Protein AF-A0A949BT07-F1 (afdb_monomer)

pLDDT: mean 91.41, std 8.27, range [50.78, 98.31]

Foldseek 3Di:
DVLCCVLVVHDDDDDDDDDPDPPDDPDPDDDCVVCCVPVVDDDPDDPSRVVNVVVCVVVDDD

Radius of gyration: 16.75 Å; Cα contacts (8 Å, |Δi|>4): 18; chains: 1; bounding box: 32×38×40 Å

Secondary structure (DSSP, 8-state):
-HHHHHHHT--PPP-----S-TT--S------HHHHHHH-------HHHHHHHHHHHHH---

Structure (mmCIF, N/CA/C/O backbone):
data_AF-A0A949BT07-F1
#
_entry.id   AF-A0A949BT07-F1
#
loop_
_atom_site.group_PDB
_atom_site.id
_atom_site.type_symbol
_atom_site.label_atom_id
_atom_site.label_alt_id
_atom_site.label_comp_id
_atom_site.label_asym_id
_atom_site.label_entity_id
_atom_site.label_seq_id
_atom_site.pdbx_PDB_ins_code
_atom_site.Cartn_x
_atom_site.Cartn_y
_atom_site.Cartn_z
_atom_site.occupancy
_atom_site.B_iso_or_equiv
_atom_site.auth_seq_id
_atom_site.auth_comp_id
_atom_site.auth_asym_id
_atom_site.auth_atom_id
_atom_site.pdbx_PDB_model_num
ATOM 1 N N . ILE A 1 1 ? -0.894 0.116 8.382 1.00 88.50 1 ILE A N 1
ATOM 2 C CA . ILE A 1 1 ? -2.121 0.605 9.057 1.00 88.50 1 ILE A CA 1
ATOM 3 C C . ILE A 1 1 ? -2.129 2.129 9.195 1.00 88.50 1 ILE A C 1
ATOM 5 O O . ILE A 1 1 ? -3.181 2.722 9.040 1.00 88.50 1 ILE A O 1
ATOM 9 N N . GLU A 1 2 ? -0.971 2.764 9.397 1.00 93.38 2 GLU A N 1
ATOM 10 C CA . GLU A 1 2 ? -0.819 4.210 9.637 1.00 93.38 2 GLU A CA 1
ATOM 11 C C . GLU A 1 2 ? -1.583 5.106 8.653 1.00 93.38 2 GLU A C 1
ATOM 13 O O . GLU A 1 2 ? -2.431 5.875 9.084 1.00 93.38 2 GLU A O 1
ATOM 18 N N . ILE A 1 3 ? -1.373 4.952 7.340 1.00 92.81 3 ILE A N 1
ATOM 19 C CA . ILE A 1 3 ? -2.077 5.762 6.329 1.00 92.81 3 ILE A CA 1
ATOM 20 C C . ILE A 1 3 ? -3.601 5.564 6.355 1.00 92.81 3 ILE A C 1
ATOM 22 O O . ILE A 1 3 ? -4.353 6.485 6.060 1.00 92.81 3 ILE A O 1
ATOM 26 N N . LEU A 1 4 ? -4.075 4.371 6.723 1.00 92.25 4 LEU A N 1
ATOM 27 C CA . LEU A 1 4 ? -5.510 4.114 6.857 1.00 92.25 4 LEU A CA 1
ATOM 28 C C . LEU A 1 4 ? -6.058 4.800 8.109 1.00 92.25 4 LEU A C 1
ATOM 30 O O . LEU A 1 4 ? -7.099 5.441 8.027 1.00 92.25 4 LEU A O 1
ATOM 34 N N . ASN A 1 5 ? -5.337 4.715 9.231 1.00 94.56 5 ASN A N 1
ATOM 35 C CA . ASN A 1 5 ? -5.685 5.423 10.461 1.00 94.56 5 ASN A CA 1
ATOM 36 C C . ASN A 1 5 ? -5.723 6.943 10.242 1.00 94.56 5 ASN A C 1
ATOM 38 O O . ASN A 1 5 ? -6.676 7.591 10.664 1.00 94.56 5 ASN A O 1
ATOM 42 N N . GLU A 1 6 ? -4.735 7.494 9.530 1.00 92.81 6 GLU A N 1
ATOM 43 C CA . GLU A 1 6 ? -4.671 8.914 9.170 1.00 92.81 6 GLU A CA 1
ATOM 44 C C . GLU A 1 6 ? -5.884 9.340 8.335 1.00 92.81 6 GLU A C 1
ATOM 46 O O . GLU A 1 6 ? -6.581 10.280 8.701 1.00 92.81 6 GLU A O 1
ATOM 51 N N . VAL A 1 7 ? -6.154 8.651 7.220 1.00 90.44 7 VAL A N 1
ATOM 52 C CA . VAL A 1 7 ? -7.186 9.093 6.268 1.00 90.44 7 VAL A CA 1
ATOM 53 C C . VAL A 1 7 ? -8.606 8.834 6.783 1.00 90.44 7 VAL A C 1
ATOM 55 O O . VAL A 1 7 ? -9.527 9.555 6.409 1.00 90.44 7 VAL A O 1
ATOM 58 N N . LEU A 1 8 ? -8.798 7.824 7.634 1.00 90.56 8 LEU A N 1
ATOM 59 C CA . LEU A 1 8 ? -10.102 7.487 8.215 1.00 90.56 8 LEU A CA 1
ATOM 60 C C . LEU A 1 8 ? -10.346 8.130 9.587 1.00 90.56 8 LEU A C 1
ATOM 62 O O . LEU A 1 8 ? -11.388 7.867 10.178 1.00 90.56 8 LEU A O 1
ATOM 66 N N . GLU A 1 9 ? -9.405 8.925 10.106 1.00 92.56 9 GLU A N 1
ATOM 67 C CA . GLU A 1 9 ? -9.471 9.526 11.449 1.00 92.56 9 GLU A CA 1
ATOM 68 C C . GLU A 1 9 ? -9.695 8.483 12.564 1.00 92.56 9 GLU A C 1
ATOM 70 O O . GLU A 1 9 ? -10.511 8.648 13.473 1.00 92.56 9 GLU A O 1
ATOM 75 N N . THR A 1 10 ? -8.958 7.373 12.498 1.00 94.88 10 THR A N 1
ATOM 76 C CA . THR A 1 10 ? -9.050 6.261 13.458 1.00 94.88 10 THR A CA 1
ATOM 77 C C . THR A 1 10 ? -7.719 6.007 14.165 1.00 94.88 10 THR A C 1
ATOM 79 O O . THR A 1 10 ? -6.690 6.588 13.830 1.00 94.88 10 THR A O 1
ATOM 82 N N . SER A 1 11 ? -7.737 5.148 15.186 1.00 96.94 11 SER A N 1
ATOM 83 C CA . SER A 1 11 ? -6.548 4.780 15.963 1.00 96.94 11 SER A CA 1
ATOM 84 C C . SER A 1 11 ? -6.588 3.293 16.317 1.00 96.94 11 SER A C 1
ATOM 86 O O . SER A 1 11 ? -6.813 2.911 17.467 1.00 96.94 11 SER A O 1
ATOM 88 N N . TYR A 1 12 ? -6.467 2.445 15.293 1.00 96.38 12 TYR A N 1
ATOM 89 C CA . TYR A 1 12 ? -6.459 0.992 15.449 1.00 96.38 12 TYR A CA 1
ATOM 90 C C . TYR A 1 12 ? -5.045 0.414 15.405 1.00 96.38 12 TYR A C 1
ATOM 92 O O . TYR A 1 12 ? -4.205 0.847 14.613 1.00 96.38 12 TYR A O 1
ATOM 100 N N . GLU A 1 13 ? -4.830 -0.625 16.208 1.00 96.75 13 GLU A N 1
ATOM 101 C CA . GLU A 1 13 ? -3.628 -1.459 16.209 1.00 96.75 13 GLU A CA 1
ATOM 102 C C . GLU A 1 13 ? -3.932 -2.792 15.500 1.00 96.75 13 GLU A C 1
ATOM 104 O O . GLU A 1 13 ? -4.995 -3.377 15.734 1.00 96.75 13 GLU A O 1
ATOM 109 N N . PRO A 1 14 ? -3.046 -3.288 14.621 1.00 94.44 14 PRO A N 1
ATOM 110 C CA . PRO A 1 14 ? -3.238 -4.564 13.947 1.00 94.44 14 PRO A CA 1
ATOM 111 C C . PRO A 1 14 ? -2.926 -5.741 14.881 1.00 94.44 14 PRO A C 1
ATOM 113 O O . PRO A 1 14 ? -1.894 -5.767 15.548 1.00 94.44 14 PRO A O 1
ATOM 116 N N . GLU A 1 15 ? -3.778 -6.765 14.854 1.00 96.44 15 GLU A N 1
ATOM 117 C CA . GLU A 1 15 ? -3.469 -8.085 15.405 1.00 96.44 15 GLU A CA 1
ATOM 118 C C . GLU A 1 15 ? -2.911 -8.970 14.282 1.00 96.44 15 GLU A C 1
ATOM 120 O O . GLU A 1 15 ? -3.613 -9.297 13.322 1.00 96.44 15 GLU A O 1
ATOM 125 N N . TYR A 1 16 ? -1.630 -9.325 14.372 1.00 93.69 16 TYR A N 1
ATOM 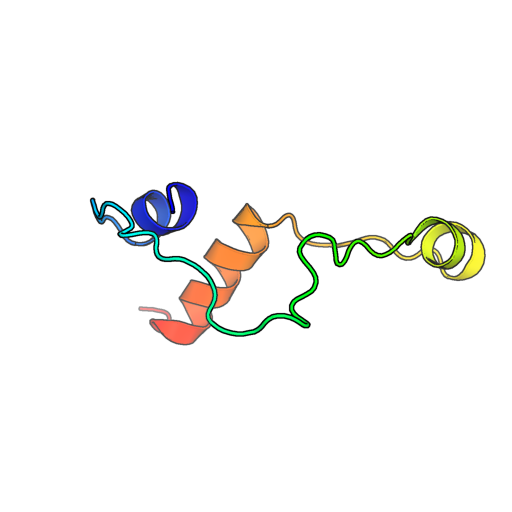126 C CA . TYR A 1 16 ? -0.977 -10.200 13.398 1.00 93.69 16 TYR A CA 1
ATOM 127 C C . TYR A 1 16 ? -1.092 -11.667 13.817 1.00 93.69 16 TYR A C 1
ATOM 129 O O . TYR A 1 16 ? -0.959 -11.998 14.993 1.00 93.69 16 TYR A O 1
ATOM 137 N N . PHE A 1 17 ? -1.274 -12.551 12.838 1.00 95.75 17 PHE A N 1
ATOM 138 C CA . PHE A 1 17 ? -1.313 -14.000 13.023 1.00 95.75 17 PHE A CA 1
ATOM 139 C C . PHE A 1 17 ? -0.532 -14.699 11.904 1.00 95.75 17 PHE A C 1
ATOM 141 O O . PHE A 1 17 ? -0.352 -14.137 10.820 1.00 95.75 17 PHE A O 1
ATOM 148 N N . ASP A 1 18 ? -0.081 -15.928 12.159 1.00 94.38 18 ASP A N 1
ATOM 149 C CA . ASP A 1 18 ? 0.638 -16.720 11.161 1.00 94.38 18 ASP A CA 1
ATOM 150 C C . ASP A 1 18 ? -0.286 -17.099 10.004 1.00 94.38 18 ASP A C 1
ATOM 152 O O . ASP A 1 18 ? -1.380 -17.636 10.201 1.00 94.38 18 ASP A O 1
ATOM 156 N N . ASN A 1 19 ? 0.168 -16.854 8.775 1.00 92.62 19 ASN A N 1
ATOM 157 C CA . ASN A 1 19 ? -0.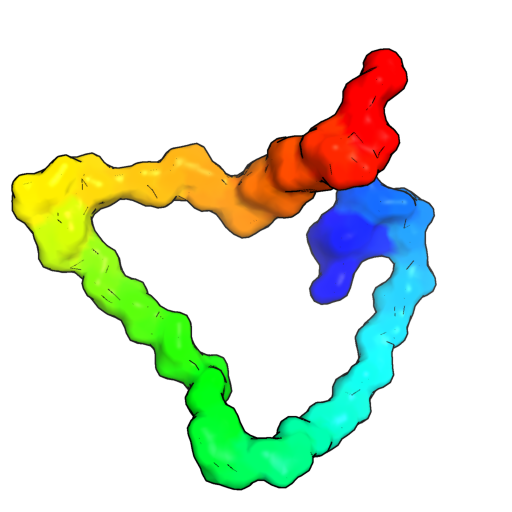590 -17.235 7.593 1.00 92.62 19 ASN A CA 1
ATOM 158 C C . ASN A 1 19 ? -0.742 -18.771 7.545 1.00 92.62 19 ASN A C 1
ATOM 160 O O . ASN A 1 19 ? 0.268 -19.474 7.463 1.00 92.62 19 ASN A O 1
ATOM 164 N N . PRO A 1 20 ? -1.972 -19.324 7.549 1.00 94.19 20 PRO A N 1
ATOM 165 C CA . PRO A 1 20 ? -2.178 -20.773 7.583 1.00 94.19 20 PRO A CA 1
ATOM 166 C C . PRO A 1 20 ? -1.809 -21.470 6.263 1.00 94.19 20 PRO A C 1
ATOM 168 O O . PRO A 1 20 ? -1.807 -22.701 6.195 1.00 94.19 20 PRO A O 1
ATOM 171 N N . TYR A 1 21 ? -1.527 -20.712 5.198 1.00 93.56 21 TYR A N 1
ATOM 172 C CA . TYR A 1 21 ? -1.239 -21.245 3.872 1.00 93.56 21 TYR A CA 1
ATOM 173 C C . TYR A 1 21 ? 0.265 -21.320 3.605 1.00 93.56 21 TYR A C 1
ATOM 175 O O . TYR A 1 21 ? 0.931 -20.315 3.375 1.00 93.56 21 TYR A O 1
ATOM 183 N N . SER A 1 22 ? 0.784 -22.544 3.512 1.00 91.12 22 SER A N 1
ATOM 184 C CA . SER A 1 22 ? 2.208 -22.821 3.270 1.00 91.12 22 SER A CA 1
ATOM 185 C C . SER A 1 22 ? 2.718 -22.435 1.876 1.00 91.12 22 SER A C 1
ATOM 187 O O . SER A 1 22 ? 3.913 -22.522 1.615 1.00 91.12 22 SER A O 1
ATOM 189 N N . PHE A 1 23 ? 1.822 -22.083 0.954 1.00 92.25 23 PHE A N 1
ATOM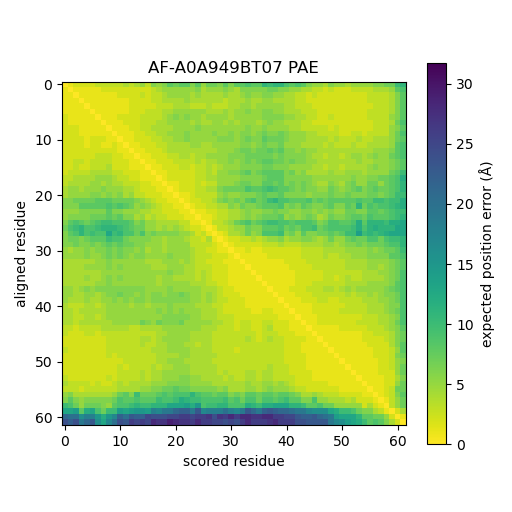 190 C CA . PHE A 1 23 ? 2.149 -21.693 -0.422 1.00 92.25 23 PHE A CA 1
ATOM 191 C C . PHE A 1 23 ? 2.003 -20.185 -0.664 1.00 92.25 23 PHE A C 1
ATOM 193 O O . PHE A 1 23 ? 2.062 -19.735 -1.811 1.00 92.25 23 PHE A O 1
ATOM 200 N N . TYR A 1 24 ? 1.789 -19.404 0.396 1.00 91.62 24 TYR A N 1
ATOM 201 C CA . TYR A 1 24 ? 1.740 -17.953 0.298 1.00 91.62 24 TYR A CA 1
ATOM 202 C C . TYR A 1 24 ? 3.067 -17.383 -0.228 1.00 91.62 24 TYR A C 1
ATOM 204 O O . TYR A 1 24 ? 4.135 -17.956 -0.019 1.00 91.62 24 TYR A O 1
ATOM 212 N N . GLN A 1 25 ? 2.986 -16.277 -0.965 1.00 90.31 25 GLN A N 1
ATOM 213 C CA . GLN A 1 25 ? 4.142 -15.593 -1.536 1.00 90.31 25 GLN A CA 1
ATOM 214 C C . GLN A 1 25 ? 4.332 -14.264 -0.807 1.00 90.31 25 GLN A C 1
ATOM 216 O O . GLN A 1 25 ? 3.558 -13.334 -1.022 1.00 90.31 25 GLN A O 1
ATOM 221 N N . ASP A 1 26 ? 5.369 -14.174 0.025 1.00 84.38 26 ASP A N 1
ATOM 222 C CA . ASP A 1 26 ? 5.653 -12.962 0.806 1.00 84.38 26 ASP A CA 1
ATOM 223 C C . ASP A 1 26 ? 6.138 -11.795 -0.068 1.00 84.38 26 ASP A C 1
ATOM 225 O O . ASP A 1 26 ? 5.912 -10.627 0.249 1.00 84.38 26 ASP A O 1
ATOM 229 N N . GLU A 1 27 ? 6.779 -12.095 -1.201 1.00 86.81 27 GLU A N 1
ATOM 230 C CA . GLU A 1 27 ? 7.392 -11.094 -2.074 1.00 86.81 27 GLU A CA 1
ATOM 231 C C . GLU A 1 27 ? 6.871 -11.169 -3.511 1.00 86.81 27 GLU A C 1
ATOM 233 O O . GLU A 1 27 ? 7.561 -11.574 -4.446 1.00 86.81 27 GLU A O 1
ATOM 238 N N . THR A 1 28 ? 5.646 -10.698 -3.729 1.00 84.88 28 THR A N 1
ATOM 239 C CA . THR A 1 28 ? 5.096 -10.520 -5.080 1.00 84.88 28 THR A CA 1
ATOM 240 C C . THR A 1 28 ? 5.468 -9.146 -5.643 1.00 84.88 28 THR A C 1
ATOM 242 O O . THR A 1 28 ? 4.621 -8.262 -5.783 1.00 84.88 28 THR A O 1
ATOM 245 N N . ARG A 1 29 ? 6.756 -8.925 -5.937 1.00 89.25 29 ARG A N 1
ATOM 246 C CA . ARG A 1 29 ? 7.237 -7.669 -6.541 1.00 89.25 29 ARG A CA 1
ATOM 247 C C . ARG A 1 29 ? 7.390 -7.822 -8.051 1.00 89.25 29 ARG A C 1
ATOM 249 O O . ARG A 1 29 ? 8.154 -8.659 -8.522 1.00 89.25 29 ARG A O 1
ATOM 256 N N . ALA A 1 30 ? 6.681 -6.995 -8.813 1.00 89.81 30 ALA A 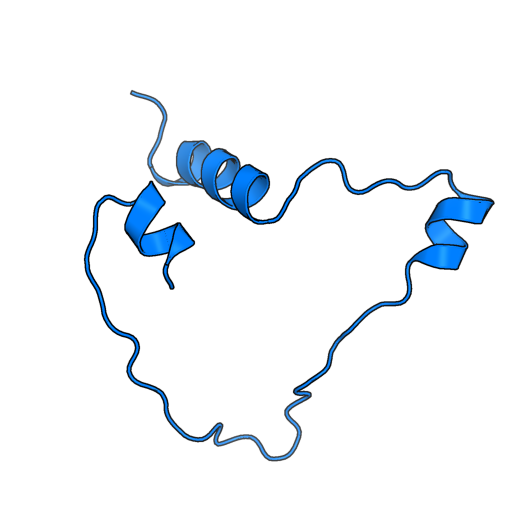N 1
ATOM 257 C CA . ALA A 1 30 ? 6.817 -6.947 -10.264 1.00 89.81 30 ALA A CA 1
ATOM 258 C C . ALA A 1 30 ? 7.945 -5.988 -10.680 1.00 89.81 30 ALA A C 1
ATOM 260 O O . ALA A 1 30 ? 7.982 -4.842 -10.232 1.00 89.81 30 ALA A O 1
ATOM 261 N N . ASP A 1 31 ? 8.831 -6.428 -11.578 1.00 93.62 31 ASP A N 1
ATOM 262 C CA . ASP A 1 31 ? 9.754 -5.526 -12.275 1.00 93.62 31 ASP A CA 1
ATOM 263 C C . ASP A 1 31 ? 9.024 -4.822 -13.429 1.00 93.62 31 ASP A C 1
ATOM 265 O O . ASP A 1 31 ? 8.618 -5.446 -14.413 1.00 93.62 31 ASP A O 1
ATOM 269 N N . ILE A 1 32 ? 8.879 -3.502 -13.317 1.00 94.75 32 ILE A N 1
ATOM 270 C CA . ILE A 1 32 ? 8.184 -2.671 -14.304 1.00 94.75 32 ILE A CA 1
ATOM 271 C C . ILE A 1 32 ? 9.122 -2.003 -15.319 1.00 94.75 32 ILE A C 1
ATOM 273 O O . ILE A 1 32 ? 8.639 -1.384 -16.268 1.00 94.75 32 ILE A O 1
ATOM 277 N N . ASN A 1 33 ? 10.447 -2.164 -15.196 1.00 96.88 33 ASN A N 1
ATOM 278 C CA . ASN A 1 33 ? 11.439 -1.462 -16.021 1.00 96.88 33 ASN A CA 1
ATOM 279 C C . ASN A 1 33 ? 11.201 -1.638 -17.525 1.00 96.88 33 ASN A C 1
ATOM 281 O O . ASN A 1 33 ? 11.396 -0.712 -18.315 1.00 96.88 33 ASN A O 1
ATOM 285 N N . ARG A 1 34 ? 10.787 -2.837 -17.951 1.00 97.69 34 ARG A N 1
ATOM 286 C CA . ARG A 1 34 ? 10.516 -3.119 -19.366 1.00 97.69 34 ARG A CA 1
ATOM 287 C C . ARG A 1 34 ? 9.283 -2.369 -19.875 1.00 97.69 34 ARG A C 1
ATOM 289 O O . ARG A 1 34 ? 9.320 -1.855 -20.991 1.00 97.69 34 ARG A O 1
ATOM 296 N N . ALA A 1 35 ? 8.222 -2.298 -19.073 1.00 97.69 35 ALA A N 1
ATOM 297 C CA . ALA A 1 35 ? 7.011 -1.559 -19.417 1.00 97.69 35 ALA A CA 1
ATOM 298 C C . ALA A 1 35 ? 7.294 -0.054 -19.490 1.00 97.69 35 ALA A C 1
ATOM 300 O O . ALA A 1 35 ? 6.863 0.599 -20.437 1.00 97.69 35 ALA A O 1
ATOM 301 N N . GLU A 1 36 ? 8.092 0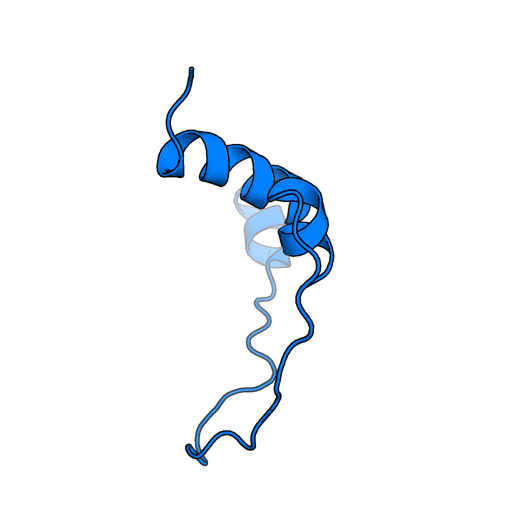.484 -18.564 1.00 97.81 36 GLU A N 1
ATOM 302 C CA . GLU A 1 36 ? 8.511 1.886 -18.629 1.00 97.81 36 GLU A CA 1
ATOM 303 C C . GLU A 1 36 ? 9.285 2.189 -19.919 1.00 97.81 36 GLU A C 1
ATOM 305 O O . GLU A 1 36 ? 8.978 3.152 -20.616 1.00 97.81 36 GLU A O 1
ATOM 310 N N . LYS A 1 37 ? 10.263 1.344 -20.274 1.00 98.19 37 LYS A N 1
ATOM 311 C CA . LYS A 1 37 ? 11.129 1.562 -21.446 1.00 98.19 37 LYS A CA 1
ATOM 312 C C . LYS A 1 37 ? 10.397 1.442 -22.780 1.00 98.19 37 LYS A C 1
ATOM 314 O O . LYS A 1 37 ? 10.710 2.184 -23.703 1.00 98.19 37 LYS A O 1
ATOM 319 N N . ILE A 1 38 ? 9.485 0.478 -22.905 1.00 98.31 38 ILE A N 1
ATOM 320 C CA . ILE A 1 38 ? 8.850 0.149 -24.192 1.00 98.31 38 ILE A CA 1
ATOM 321 C C . ILE A 1 38 ? 7.520 0.882 -24.366 1.00 98.31 38 ILE A C 1
ATOM 323 O O . ILE A 1 38 ? 7.190 1.290 -25.475 1.00 98.31 38 ILE A O 1
ATOM 327 N N . LEU A 1 39 ? 6.754 1.041 -23.285 1.00 97.94 39 LEU A N 1
ATOM 328 C CA . LEU A 1 39 ? 5.407 1.613 -23.328 1.00 97.94 39 LEU A CA 1
ATOM 329 C C . LEU A 1 39 ? 5.354 3.038 -22.770 1.00 97.94 39 LEU A C 1
ATOM 331 O O . LEU A 1 39 ? 4.299 3.663 -22.825 1.00 97.94 39 LEU A O 1
ATOM 335 N N . GLY A 1 40 ? 6.449 3.547 -22.194 1.00 97.56 40 GLY A N 1
ATOM 336 C CA . GLY A 1 40 ? 6.430 4.819 -21.472 1.00 97.56 40 GLY A CA 1
ATOM 337 C C . GLY A 1 40 ? 5.569 4.765 -20.210 1.00 97.56 40 GLY A C 1
ATOM 338 O O . GLY A 1 40 ? 5.119 5.806 -19.737 1.00 97.56 40 GLY A O 1
ATOM 339 N N . PHE A 1 41 ? 5.298 3.563 -19.682 1.00 96.81 41 PHE A N 1
ATOM 340 C CA . PHE A 1 41 ? 4.456 3.399 -18.503 1.00 96.81 41 PHE A CA 1
ATOM 341 C C . PHE A 1 41 ? 5.024 4.182 -17.316 1.00 96.81 41 PHE A C 1
ATOM 343 O O . PHE A 1 41 ? 6.219 4.102 -17.022 1.00 96.81 41 PHE A O 1
ATOM 350 N N . LYS A 1 42 ? 4.139 4.901 -16.621 1.00 95.50 42 LYS A N 1
ATOM 351 C CA . LYS A 1 42 ? 4.407 5.544 -15.338 1.00 95.50 42 LYS A CA 1
ATOM 352 C C . LYS A 1 42 ? 3.199 5.370 -14.431 1.00 95.50 42 LYS A C 1
ATOM 354 O O . LYS A 1 42 ? 2.073 5.659 -14.836 1.00 95.50 42 LYS A O 1
ATOM 359 N N . ALA A 1 43 ? 3.439 4.896 -13.209 1.00 93.8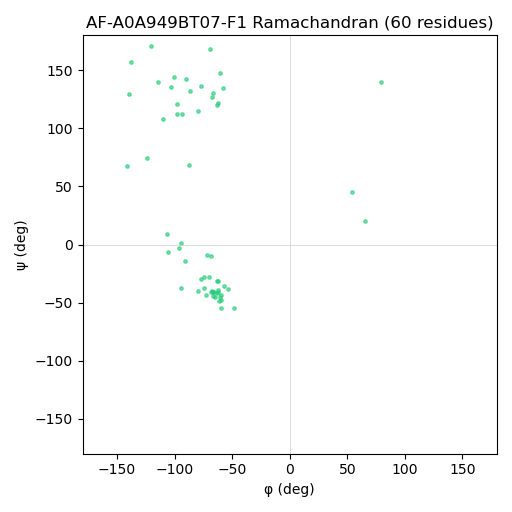1 43 ALA A N 1
ATOM 360 C CA . ALA A 1 43 ? 2.409 4.869 -12.183 1.00 93.81 43 ALA A CA 1
ATOM 361 C C . ALA A 1 43 ? 1.981 6.311 -11.890 1.00 93.81 43 ALA A C 1
ATOM 363 O O . ALA A 1 43 ? 2.811 7.157 -11.565 1.00 93.81 43 ALA A O 1
ATOM 364 N N . ARG A 1 44 ? 0.689 6.594 -12.068 1.00 94.75 44 ARG A N 1
ATOM 365 C CA . ARG A 1 44 ? 0.141 7.941 -11.879 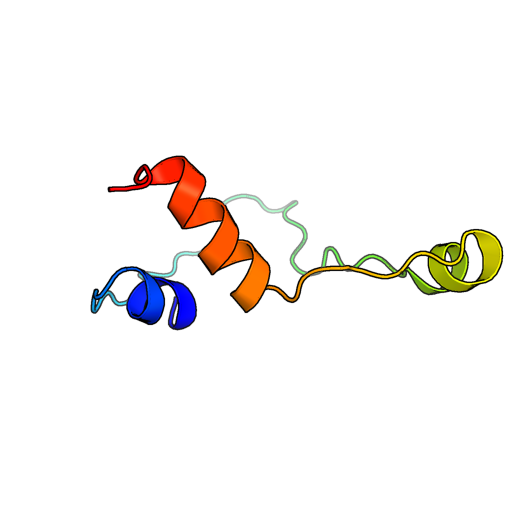1.00 94.75 44 ARG A CA 1
ATOM 366 C C . ARG A 1 44 ? -0.027 8.304 -10.404 1.00 94.75 44 ARG A C 1
ATOM 368 O O . ARG A 1 44 ? 0.029 9.481 -10.082 1.00 94.75 44 ARG A O 1
ATOM 375 N N . TYR A 1 45 ? -0.271 7.307 -9.563 1.00 95.62 45 TYR A N 1
ATOM 376 C CA . TYR A 1 45 ? -0.575 7.480 -8.149 1.00 95.62 45 TYR A CA 1
ATOM 377 C C . TYR A 1 45 ? 0.538 6.877 -7.299 1.00 95.62 45 TYR A C 1
ATOM 379 O O . TYR A 1 45 ? 1.008 5.770 -7.590 1.00 95.62 45 TYR A O 1
ATOM 387 N N . SER A 1 46 ? 0.896 7.566 -6.217 1.00 94.00 46 SER A N 1
ATOM 388 C CA . SER A 1 46 ? 1.494 6.914 -5.054 1.00 94.00 46 SER A CA 1
ATOM 389 C C . SER A 1 46 ? 0.456 6.037 -4.333 1.00 94.00 46 SER A C 1
ATOM 391 O O . SER A 1 46 ? -0.748 6.115 -4.598 1.00 94.00 46 SER A O 1
ATOM 393 N N . ILE A 1 47 ? 0.908 5.199 -3.397 1.00 91.50 47 ILE A N 1
ATOM 394 C CA . ILE A 1 47 ? -0.001 4.394 -2.567 1.00 91.50 47 ILE A CA 1
ATOM 395 C C . ILE A 1 47 ? -0.926 5.303 -1.747 1.00 91.50 47 ILE A C 1
ATOM 397 O O . ILE A 1 47 ? -2.134 5.090 -1.704 1.00 91.50 47 ILE A O 1
ATOM 401 N N . GLU A 1 48 ? -0.376 6.349 -1.139 1.00 92.38 48 GLU A N 1
ATOM 402 C CA . GLU A 1 48 ? -1.096 7.298 -0.294 1.00 92.38 48 GLU A CA 1
ATOM 403 C C . GLU A 1 48 ? -2.111 8.126 -1.093 1.00 92.38 48 GLU A C 1
ATOM 405 O O . GLU A 1 48 ? -3.224 8.363 -0.622 1.00 92.38 48 GLU A O 1
ATOM 410 N N . GLU A 1 49 ? -1.752 8.564 -2.303 1.00 94.00 49 GLU A N 1
ATOM 411 C CA . GLU A 1 49 ? -2.678 9.261 -3.202 1.00 94.00 49 GLU A CA 1
ATOM 412 C C . GLU A 1 49 ? -3.819 8.338 -3.639 1.00 94.00 49 GLU A C 1
ATOM 414 O O . GLU A 1 49 ? -4.983 8.737 -3.590 1.00 94.00 49 GLU A O 1
ATOM 419 N N . GLY A 1 50 ? -3.500 7.094 -4.015 1.00 94.25 50 GLY A N 1
ATOM 420 C CA . GLY A 1 50 ? -4.491 6.105 -4.434 1.00 94.25 50 GLY A CA 1
ATOM 421 C C . GLY A 1 50 ? -5.485 5.752 -3.325 1.00 94.25 50 GLY A C 1
ATOM 422 O O . GLY A 1 50 ? -6.683 5.671 -3.584 1.00 94.25 50 GLY A O 1
ATOM 423 N N . ILE A 1 51 ? -5.016 5.605 -2.080 1.00 93.62 51 ILE A N 1
ATOM 424 C CA . ILE A 1 51 ? -5.881 5.349 -0.916 1.00 93.62 51 ILE A CA 1
ATOM 425 C C . ILE A 1 51 ? -6.859 6.509 -0.697 1.00 93.62 51 ILE A C 1
ATOM 427 O O . ILE A 1 51 ? -8.061 6.276 -0.562 1.00 93.62 51 ILE A O 1
ATOM 431 N N . ARG A 1 52 ? -6.371 7.759 -0.696 1.00 91.69 52 ARG A N 1
ATOM 432 C CA . ARG A 1 52 ? -7.226 8.942 -0.496 1.00 91.69 52 ARG A CA 1
ATOM 433 C C . ARG A 1 52 ? -8.258 9.101 -1.611 1.00 91.69 52 ARG A C 1
ATOM 435 O O . ARG A 1 52 ? -9.408 9.424 -1.331 1.00 91.69 52 ARG A O 1
ATOM 442 N N . ASP A 1 53 ? -7.861 8.873 -2.861 1.00 92.81 53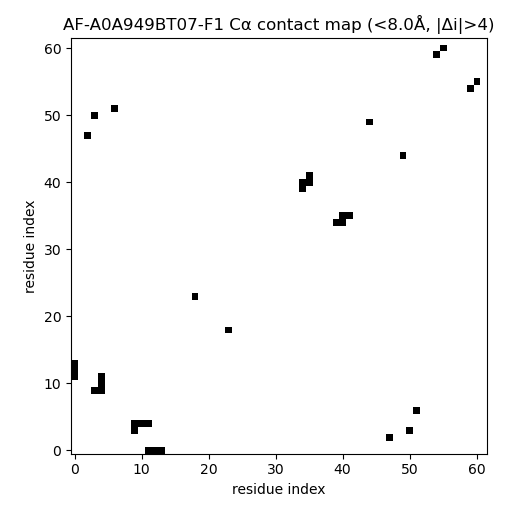 ASP A N 1
ATOM 443 C CA . ASP A 1 53 ? -8.758 8.969 -4.016 1.00 92.81 53 ASP A CA 1
ATOM 444 C C . ASP A 1 53 ? -9.846 7.887 -3.986 1.00 92.81 53 ASP A C 1
ATOM 446 O O . ASP A 1 53 ? -11.031 8.177 -4.152 1.00 92.81 53 ASP A O 1
ATOM 450 N N . TYR A 1 54 ? -9.463 6.646 -3.673 1.00 92.94 54 TYR A N 1
ATOM 451 C CA . TYR A 1 54 ? -10.401 5.530 -3.584 1.00 92.94 54 TYR A CA 1
ATOM 452 C C . TYR A 1 54 ? -11.455 5.737 -2.491 1.00 92.94 54 TYR A C 1
ATOM 454 O O . TYR A 1 54 ? -12.634 5.448 -2.701 1.00 92.94 54 TYR A O 1
ATOM 462 N N . LEU A 1 55 ? -11.069 6.295 -1.340 1.00 90.94 55 LEU A N 1
ATOM 463 C CA . LEU A 1 55 ? -12.002 6.528 -0.237 1.00 90.94 55 LEU A CA 1
ATOM 464 C C . LEU A 1 55 ? -13.118 7.519 -0.578 1.00 90.94 55 LEU A C 1
ATOM 466 O O . LEU A 1 55 ? -14.242 7.308 -0.127 1.00 90.94 55 LEU A O 1
ATOM 470 N N . LYS A 1 56 ? -12.871 8.511 -1.445 1.00 89.56 56 LYS A N 1
ATOM 471 C CA . LYS A 1 56 ? -13.938 9.390 -1.966 1.00 89.56 56 LYS A CA 1
ATOM 472 C C . LYS A 1 56 ? -15.041 8.594 -2.666 1.00 89.56 56 LYS A C 1
ATOM 474 O O . LYS A 1 56 ? -16.217 8.917 -2.547 1.00 89.56 56 LYS A O 1
ATOM 479 N N . THR A 1 57 ? -14.661 7.520 -3.360 1.00 90.56 57 THR A N 1
ATOM 480 C CA . THR A 1 57 ? -15.607 6.637 -4.058 1.00 90.56 57 THR A CA 1
ATOM 481 C C . THR A 1 57 ? -16.376 5.742 -3.083 1.00 90.56 57 THR A C 1
ATOM 483 O O . THR A 1 57 ? -17.559 5.490 -3.288 1.00 90.56 57 THR A O 1
ATOM 486 N N . VAL A 1 58 ? -15.722 5.254 -2.024 1.00 85.62 58 VAL A N 1
ATOM 487 C CA . VAL A 1 58 ? -16.316 4.301 -1.065 1.00 85.62 58 VAL A CA 1
ATOM 488 C C . VAL A 1 58 ? -17.226 4.982 -0.042 1.00 85.62 58 VAL A C 1
ATOM 490 O O . VAL A 1 58 ? -18.266 4.431 0.308 1.00 85.62 58 VAL A O 1
ATOM 493 N N . ILE A 1 59 ? -16.836 6.158 0.450 1.00 81.50 59 ILE A N 1
ATOM 494 C CA . ILE A 1 59 ? -17.551 6.881 1.515 1.00 81.50 59 ILE A CA 1
ATOM 495 C C . ILE A 1 59 ? -18.591 7.855 0.919 1.00 81.50 59 ILE A C 1
ATOM 497 O O . ILE A 1 59 ? -19.515 8.272 1.614 1.00 81.50 59 ILE A O 1
ATOM 501 N N . GLY A 1 60 ? -18.504 8.127 -0.390 1.00 68.50 60 GLY A N 1
ATOM 502 C CA . GLY A 1 60 ? -19.331 9.097 -1.104 1.00 68.50 60 GLY A CA 1
ATOM 503 C C . GLY A 1 60 ? -18.830 10.527 -0.890 1.00 68.50 60 GLY A C 1
ATOM 504 O O . GLY A 1 60 ? -18.420 10.895 0.210 1.00 68.50 60 GLY A O 1
ATOM 505 N N . GLU A 1 61 ? -18.853 11.343 -1.944 1.00 57.53 61 GLU A N 1
ATOM 506 C CA . GLU A 1 61 ? -18.675 12.791 -1.799 1.00 57.53 61 GLU A CA 1
ATOM 507 C C . GLU A 1 61 ? -19.895 13.359 -1.050 1.00 57.53 61 GLU A C 1
ATOM 509 O O . GLU A 1 61 ? -21.035 13.095 -1.439 1.00 57.53 61 GLU A O 1
ATOM 514 N N . GLN A 1 62 ? -19.661 14.097 0.038 1.00 50.78 62 GLN A N 1
ATOM 515 C CA . GLN A 1 62 ? -20.647 15.044 0.574 1.00 50.78 62 GLN A CA 1
ATOM 516 C C . GLN A 1 62 ? -20.666 16.306 -0.282 1.00 50.78 62 GLN A C 1
ATOM 518 O O . GLN A 1 62 ? -19.562 16.783 -0.633 1.00 50.78 62 GLN A O 1
#

Solvent-accessible surface area (backbone atoms only — not comparable to full-atom values): 4356 Å² total; per-residue (Å²): 108,66,72,58,24,63,77,68,76,51,90,78,81,87,87,85,76,83,76,90,56,93,81,68,73,94,77,85,76,82,85,54,67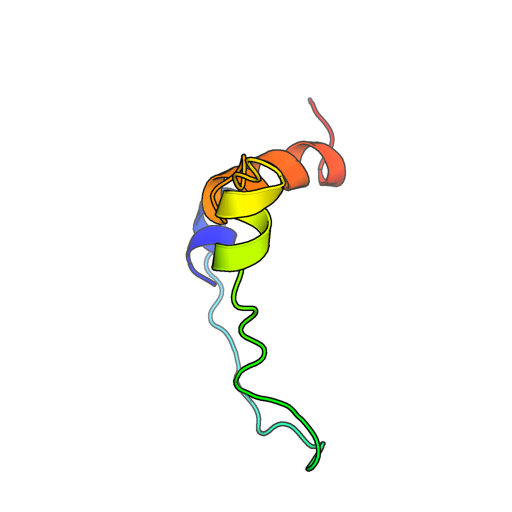,65,48,32,72,76,69,65,55,69,84,89,60,55,73,71,55,45,52,58,57,50,45,45,70,75,73,50,81,128

Mean predicted aligned error: 4.92 Å

Sequence (62 aa):
IEILNEVLETSYEPEYFDNPYSFYQDETRADINRAEKILGFKARYSIEEGIRDYLKTVIGEQ

Nearest PDB structures (foldseek):
  2q1u-assembly1_B  TM=6.187E-01  e=1.097E+00  Bordetella bronchiseptica